Protein AF-A0A954HAM2-F1 (afdb_monomer_lite)

pLDDT: mean 75.79, std 11.68, range [45.81, 93.56]

Radius of gyration: 22.98 Å; chains: 1; bounding box: 65×42×63 Å

Foldseek 3Di:
DPDDDPVCLCPDPQNVVLVVVLCVQLVVLVVCVVVVVDDVVSVVSNVVSVVVSVVSSVVVVVVVVVVVVVVVVCVVCVVPDLPVVQVVLVVLLVVVLVVLLVVLVVQLVVLVVVDADPPGRSNVVSVVSVVVSVCLVVLNPPDDVDSSHPVVRDDDDPPPPPPPPDDD

Structure (mmCIF, N/CA/C/O backbone):
data_AF-A0A954HAM2-F1
#
_entry.id   AF-A0A954HAM2-F1
#
loop_
_atom_site.group_PDB
_atom_site.id
_atom_site.type_symbol
_atom_site.label_atom_id
_atom_site.label_alt_id
_atom_site.label_comp_id
_atom_site.label_asym_id
_atom_site.label_entity_id
_atom_site.label_seq_id
_atom_site.pdbx_PDB_ins_code
_atom_site.Cartn_x
_atom_site.Cartn_y
_atom_site.Cartn_z
_atom_site.occupancy
_atom_site.B_iso_or_equiv
_atom_site.auth_seq_id
_atom_site.auth_comp_id
_atom_site.auth_asym_id
_atom_site.auth_atom_id
_atom_site.pdbx_PDB_model_num
ATOM 1 N N . MET A 1 1 ? 10.643 18.259 -23.681 1.00 45.81 1 MET A N 1
ATOM 2 C CA . MET A 1 1 ? 10.471 18.124 -22.216 1.00 45.81 1 MET A CA 1
ATOM 3 C C . MET A 1 1 ? 8.979 18.141 -21.922 1.00 45.81 1 MET A C 1
ATOM 5 O O . MET A 1 1 ? 8.370 19.192 -22.063 1.00 45.81 1 MET A O 1
ATOM 9 N N . ASN A 1 2 ? 8.370 16.996 -21.598 1.00 51.75 2 ASN A N 1
ATOM 10 C CA . ASN A 1 2 ? 6.959 16.971 -21.200 1.00 51.75 2 ASN A CA 1
ATOM 11 C C . ASN A 1 2 ? 6.838 17.589 -19.806 1.00 51.75 2 ASN A C 1
ATOM 13 O O . ASN A 1 2 ? 7.357 17.040 -18.836 1.00 51.75 2 ASN A O 1
ATOM 17 N N . GLN A 1 3 ? 6.199 18.755 -19.716 1.00 61.62 3 GLN A N 1
ATOM 18 C CA . GLN A 1 3 ? 5.930 19.396 -18.437 1.00 61.62 3 GLN A CA 1
ATOM 19 C C . GLN A 1 3 ? 4.922 18.545 -17.661 1.00 61.62 3 GLN A C 1
ATOM 21 O O . GLN A 1 3 ? 3.789 18.332 -18.098 1.00 61.62 3 GLN A O 1
ATOM 26 N N . PHE A 1 4 ? 5.355 18.032 -16.511 1.00 69.50 4 PHE A N 1
ATOM 27 C CA . PHE A 1 4 ? 4.472 17.417 -15.531 1.00 69.50 4 PHE A CA 1
ATOM 28 C C . PHE A 1 4 ? 3.358 18.414 -15.174 1.00 69.50 4 PHE A C 1
ATOM 30 O O . PHE A 1 4 ? 3.639 19.506 -14.684 1.00 69.50 4 PHE A O 1
ATOM 37 N N . SER A 1 5 ? 2.101 18.044 -15.425 1.00 84.56 5 SER A N 1
ATOM 38 C CA . SER A 1 5 ? 0.946 18.873 -15.078 1.00 84.56 5 SER A CA 1
ATOM 39 C C . SER A 1 5 ? 0.306 18.328 -13.809 1.00 84.56 5 SER A C 1
ATOM 41 O O . SER A 1 5 ? -0.265 17.239 -13.812 1.00 84.56 5 SER A O 1
ATOM 43 N N . PHE A 1 6 ? 0.394 19.098 -12.726 1.00 83.31 6 PHE A N 1
ATOM 44 C CA . PHE A 1 6 ? -0.242 18.775 -11.448 1.00 83.31 6 PHE A CA 1
ATOM 45 C C . PHE A 1 6 ? -1.747 18.512 -11.601 1.00 83.31 6 PHE A C 1
ATOM 47 O O . PHE A 1 6 ? -2.270 17.566 -11.020 1.00 83.31 6 PHE A O 1
ATOM 54 N N . TRP A 1 7 ? -2.419 19.271 -12.469 1.00 85.56 7 TRP A N 1
ATOM 55 C CA . TRP A 1 7 ? -3.832 19.073 -12.788 1.00 85.56 7 TRP A CA 1
ATOM 56 C C . TRP A 1 7 ? -4.113 17.699 -13.402 1.00 85.56 7 TRP A C 1
ATOM 58 O O . TRP A 1 7 ? -5.077 17.049 -13.015 1.00 85.56 7 TRP A O 1
ATOM 68 N N . LYS A 1 8 ? -3.242 17.197 -14.289 1.00 84.38 8 LYS A N 1
ATOM 69 C CA . LYS A 1 8 ? -3.385 15.831 -14.826 1.00 84.38 8 LYS A CA 1
ATOM 70 C C . LYS A 1 8 ? -3.268 14.766 -13.736 1.00 84.38 8 LYS A C 1
ATOM 72 O O . LYS A 1 8 ? -3.970 13.766 -13.804 1.00 84.38 8 LYS A O 1
ATOM 77 N N . TYR A 1 9 ? -2.401 14.977 -12.745 1.00 86.19 9 TYR A N 1
ATOM 78 C CA . TYR A 1 9 ? -2.312 14.080 -11.593 1.00 86.19 9 TYR A CA 1
ATOM 79 C C . TYR A 1 9 ? -3.576 14.145 -10.730 1.00 86.19 9 TYR A C 1
ATOM 81 O O . TYR A 1 9 ? -4.089 13.097 -10.352 1.00 86.19 9 TYR A O 1
ATOM 89 N N . LEU A 1 10 ? -4.109 15.340 -10.460 1.00 88.31 10 LEU A N 1
ATOM 90 C CA . LEU A 1 10 ? -5.296 15.506 -9.615 1.00 88.31 10 LEU A CA 1
ATOM 91 C C . LEU A 1 10 ? -6.520 14.750 -10.161 1.00 88.31 10 LEU A C 1
ATOM 93 O O . LEU A 1 10 ? -7.303 14.202 -9.395 1.00 88.31 10 LEU A O 1
ATOM 97 N N . PHE A 1 11 ? -6.640 14.681 -11.489 1.00 88.25 11 PHE A N 1
ATOM 98 C CA . PHE A 1 11 ? -7.681 13.928 -12.196 1.00 88.25 11 PHE A CA 1
ATOM 99 C C . PHE A 1 11 ? -7.256 12.507 -12.598 1.00 88.25 11 PHE A C 1
ATOM 101 O O . PHE A 1 11 ? -7.952 11.845 -13.368 1.00 88.25 11 PHE A O 1
ATOM 108 N N . SER A 1 12 ? -6.115 12.018 -12.107 1.00 82.06 12 SER A N 1
ATOM 109 C CA . SER A 1 12 ? -5.713 10.629 -12.326 1.00 82.06 12 SER A CA 1
ATOM 110 C C . SER A 1 12 ? -6.624 9.671 -11.545 1.00 82.06 12 SER A C 1
ATOM 112 O O . SER A 1 12 ? -7.128 10.039 -10.480 1.00 82.06 12 SER A O 1
ATOM 114 N N . PRO A 1 13 ? -6.807 8.419 -12.007 1.00 81.00 13 PRO A N 1
ATOM 115 C CA . PRO A 1 13 ? -7.630 7.437 -11.300 1.00 81.00 13 PRO A CA 1
ATOM 116 C C . PRO A 1 13 ? -7.210 7.226 -9.837 1.00 81.00 13 PRO A C 1
ATOM 118 O O . PRO A 1 13 ? -8.060 7.084 -8.966 1.00 81.00 13 PRO A O 1
ATOM 121 N N . GLN A 1 14 ? -5.903 7.264 -9.557 1.00 77.69 14 GLN A N 1
ATOM 122 C CA . GLN A 1 14 ? -5.347 7.103 -8.210 1.00 77.69 14 GLN A CA 1
ATOM 123 C C . GLN A 1 14 ? -5.709 8.284 -7.300 1.00 77.69 14 GLN A C 1
ATOM 125 O O . GLN A 1 14 ? -6.199 8.081 -6.191 1.00 77.69 14 GLN A O 1
ATOM 130 N N . ALA A 1 15 ? -5.526 9.519 -7.781 1.00 79.31 15 ALA A N 1
ATOM 131 C CA . ALA A 1 15 ? -5.888 10.710 -7.020 1.00 79.31 15 ALA A CA 1
ATOM 132 C C . ALA A 1 15 ? -7.403 10.779 -6.778 1.00 79.31 15 ALA A C 1
ATOM 134 O O . ALA A 1 15 ? -7.820 11.052 -5.652 1.00 79.31 15 ALA A O 1
ATOM 135 N N . LEU A 1 16 ? -8.223 10.462 -7.787 1.00 84.25 16 LEU A N 1
ATOM 136 C CA . LEU A 1 16 ? -9.681 10.400 -7.651 1.00 84.25 16 LEU A CA 1
ATOM 137 C C . LEU A 1 16 ? -10.115 9.371 -6.603 1.00 84.25 16 LEU A C 1
ATOM 139 O O . LEU A 1 16 ? -10.984 9.671 -5.790 1.00 84.25 16 LEU A O 1
ATOM 143 N N . LEU A 1 17 ? -9.481 8.196 -6.560 1.00 78.12 17 LEU A N 1
ATOM 144 C CA . LEU A 1 17 ? -9.769 7.173 -5.553 1.00 78.12 17 LEU A CA 1
ATOM 145 C C . LEU A 1 17 ? -9.473 7.683 -4.135 1.00 78.12 17 LEU A C 1
ATOM 147 O O . LEU A 1 17 ? -10.299 7.509 -3.243 1.00 78.12 17 LEU A O 1
ATOM 151 N N . ILE A 1 18 ? -8.356 8.395 -3.941 1.00 79.62 18 ILE A N 1
ATOM 152 C CA . ILE A 1 18 ? -8.027 9.041 -2.658 1.00 79.62 18 ILE A CA 1
ATOM 153 C C . ILE A 1 18 ? -9.081 10.092 -2.284 1.00 79.62 18 ILE A C 1
ATOM 155 O O . ILE A 1 18 ? -9.498 10.149 -1.130 1.00 79.62 18 ILE A O 1
ATOM 159 N N . HIS A 1 19 ? -9.556 10.891 -3.246 1.00 83.19 19 HIS A N 1
ATOM 160 C CA . HIS A 1 19 ? -10.612 11.878 -2.994 1.00 83.19 19 HIS A CA 1
ATOM 161 C C . HIS A 1 19 ? -11.921 11.199 -2.583 1.00 83.19 19 HIS A C 1
ATOM 163 O O . HIS A 1 19 ? -12.515 11.587 -1.581 1.00 83.19 19 HIS A O 1
ATOM 169 N N . PHE A 1 20 ? -12.360 10.170 -3.313 1.00 84.19 20 PHE A N 1
ATOM 170 C CA . PHE A 1 20 ? -13.575 9.427 -2.979 1.00 84.19 20 PHE A CA 1
ATOM 171 C C . PHE A 1 20 ? -13.473 8.737 -1.622 1.00 84.19 20 PHE A C 1
ATOM 173 O O . PHE A 1 20 ? -14.438 8.765 -0.865 1.00 84.19 20 PHE A O 1
ATOM 180 N N . LEU A 1 21 ? -12.312 8.175 -1.284 1.00 79.69 21 LEU A N 1
ATOM 181 C CA . LEU A 1 21 ? -12.072 7.573 0.023 1.00 79.69 21 LEU A CA 1
ATOM 182 C C . LEU A 1 21 ? -12.189 8.615 1.143 1.00 79.69 21 LEU A C 1
ATOM 184 O O . LEU A 1 21 ? -12.927 8.399 2.101 1.00 79.69 21 LEU A O 1
ATOM 188 N N . CYS A 1 22 ? -11.520 9.765 1.006 1.00 80.19 22 CYS A N 1
ATOM 189 C CA . CYS A 1 22 ? -11.607 10.856 1.978 1.00 80.19 22 CYS A CA 1
ATOM 190 C C . CYS A 1 22 ? -13.034 11.403 2.113 1.00 80.19 22 CYS A C 1
ATOM 192 O O . CYS A 1 22 ? -13.487 11.642 3.231 1.00 80.19 22 CYS A O 1
ATOM 194 N N . LEU A 1 23 ? -13.761 11.559 1.002 1.00 85.62 23 LEU A N 1
ATOM 195 C CA . LEU A 1 23 ? -15.155 12.008 1.005 1.00 85.62 23 LEU A CA 1
ATOM 196 C C . LEU A 1 23 ? -16.094 10.980 1.642 1.00 85.62 23 LEU A C 1
ATOM 198 O O . LEU A 1 23 ? -16.978 11.368 2.398 1.00 85.62 23 LEU A O 1
ATOM 202 N N . ALA A 1 24 ? -15.903 9.688 1.373 1.00 80.69 24 ALA A N 1
ATOM 203 C CA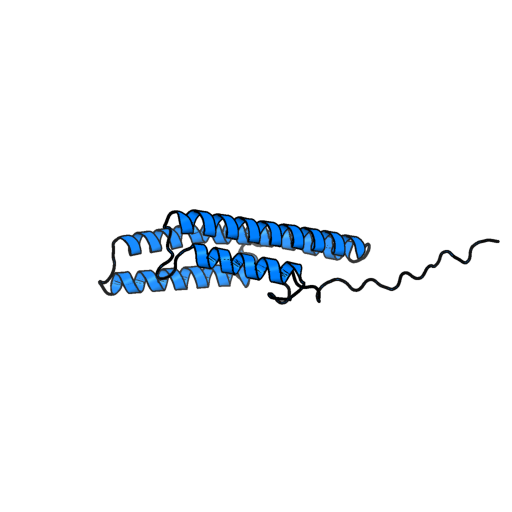 . ALA A 1 24 ? -16.713 8.626 1.959 1.00 80.69 24 ALA A CA 1
ATOM 204 C C . ALA A 1 24 ? -16.504 8.549 3.476 1.00 80.69 24 ALA A C 1
ATOM 206 O O . ALA A 1 24 ? -17.471 8.577 4.232 1.00 80.69 24 ALA A O 1
ATOM 207 N N . VAL A 1 25 ? -15.245 8.529 3.924 1.00 77.19 25 VAL A N 1
ATOM 208 C CA . VAL A 1 25 ? -14.895 8.506 5.351 1.00 77.19 25 VAL A CA 1
ATOM 209 C C . VAL A 1 25 ? -15.394 9.773 6.053 1.00 77.19 25 VAL A C 1
ATOM 211 O O . VAL A 1 25 ? -16.073 9.688 7.074 1.00 77.19 25 VAL A O 1
ATOM 214 N N . GLY A 1 26 ? -15.134 10.950 5.476 1.00 80.88 26 GLY A N 1
ATOM 215 C CA . GLY A 1 26 ? -15.627 12.226 5.998 1.00 80.88 26 GLY A CA 1
ATOM 216 C C . GLY A 1 26 ? -17.155 12.290 6.061 1.00 80.88 26 GLY A C 1
ATOM 217 O O . GLY A 1 26 ? -17.712 12.770 7.045 1.00 80.88 26 GLY A O 1
ATOM 218 N N . GLY A 1 27 ? -17.839 11.769 5.040 1.00 84.62 27 GLY A N 1
ATOM 219 C CA . GLY A 1 27 ? -19.296 11.686 4.967 1.00 84.62 27 GLY A CA 1
ATOM 220 C C . GLY A 1 27 ? -19.907 10.785 6.039 1.00 84.62 27 GLY A C 1
ATOM 221 O O . GLY A 1 27 ? -20.893 11.182 6.656 1.00 84.62 27 GLY A O 1
ATOM 222 N N . ILE A 1 28 ? -19.299 9.625 6.309 1.00 83.25 28 ILE A N 1
ATOM 223 C CA . ILE A 1 28 ? -19.723 8.714 7.385 1.00 83.25 28 ILE A CA 1
ATOM 224 C C . ILE A 1 28 ? -19.634 9.425 8.739 1.00 83.25 28 ILE A C 1
ATOM 226 O O . ILE A 1 28 ? -20.640 9.526 9.438 1.00 83.25 28 ILE A O 1
ATOM 230 N N . PHE A 1 29 ? -18.479 10.009 9.072 1.00 81.00 29 PHE A N 1
ATOM 231 C CA . PHE A 1 29 ? -18.312 10.687 10.361 1.00 81.00 29 PHE A CA 1
ATOM 232 C C . PHE A 1 29 ? -19.179 11.947 10.493 1.00 81.00 29 PHE A C 1
ATOM 234 O O . PHE A 1 29 ? -19.708 12.230 11.566 1.00 81.00 29 PHE A O 1
ATOM 241 N N . THR A 1 30 ? -19.387 12.687 9.399 1.00 84.81 30 THR A N 1
ATOM 242 C CA . THR A 1 30 ? -20.299 13.844 9.381 1.00 84.81 30 THR A CA 1
ATOM 243 C C . THR A 1 30 ? -21.739 13.404 9.630 1.00 84.81 30 THR A C 1
ATOM 245 O O . THR A 1 30 ? -22.456 14.043 10.396 1.00 84.81 30 THR A O 1
ATOM 248 N N . TYR A 1 31 ? -22.173 12.302 9.014 1.00 86.19 31 TYR A N 1
ATOM 249 C CA . TYR A 1 31 ? -23.507 11.751 9.229 1.00 86.19 31 TYR A CA 1
ATOM 250 C C . TYR A 1 31 ? -23.709 11.288 10.678 1.00 86.19 31 TYR A C 1
ATOM 252 O O . TYR A 1 31 ? -24.742 11.595 11.274 1.00 86.19 31 TYR A O 1
ATOM 260 N N . GLU A 1 32 ? -22.728 10.603 11.269 1.00 79.44 32 GLU A N 1
ATOM 261 C CA . GLU A 1 32 ? -22.780 10.183 12.676 1.00 79.44 32 GLU A CA 1
ATOM 262 C C . GLU A 1 32 ? -22.842 11.374 13.634 1.00 79.44 32 GLU A C 1
ATOM 264 O O . GLU A 1 32 ? -23.664 11.382 14.557 1.00 79.44 32 GLU A O 1
ATOM 269 N N . PHE A 1 33 ? -22.044 12.411 13.365 1.00 82.44 33 PHE A N 1
ATOM 270 C CA . PHE A 1 33 ? -22.062 13.657 14.124 1.00 82.44 33 PHE A CA 1
ATOM 271 C C . PHE A 1 33 ? -23.436 14.340 14.057 1.00 82.44 33 PHE A C 1
ATOM 273 O O . PHE A 1 33 ? -24.025 14.663 15.089 1.00 82.44 33 PHE A O 1
ATOM 280 N N . LEU A 1 34 ? -23.993 14.499 12.850 1.00 86.56 34 LEU A N 1
ATOM 281 C CA . LEU A 1 34 ? -25.301 15.131 12.636 1.00 86.56 34 LEU A CA 1
ATOM 282 C C . LEU A 1 34 ? -26.471 14.308 13.185 1.00 86.56 34 LEU A C 1
ATOM 284 O O . LEU A 1 34 ? -27.497 14.873 13.554 1.00 86.56 34 LEU A O 1
ATOM 288 N N . SER A 1 35 ? -26.322 12.987 13.280 1.00 88.06 35 SER A N 1
ATOM 289 C CA . SER A 1 35 ? -27.347 12.092 13.827 1.00 88.06 35 SER A CA 1
ATOM 290 C C . SER A 1 35 ? -27.474 12.171 15.356 1.00 88.06 35 SER A C 1
ATOM 292 O O . SER A 1 35 ? -28.220 11.390 15.945 1.00 88.06 35 SER A O 1
ATOM 294 N N . GLY A 1 36 ? -26.735 13.072 16.018 1.00 74.12 36 GLY A N 1
ATOM 295 C CA . GLY A 1 36 ? -26.768 13.248 17.473 1.00 74.12 36 GLY A CA 1
ATOM 296 C C . GLY A 1 36 ? -26.124 12.099 18.253 1.00 74.12 36 GLY A C 1
ATOM 297 O O . GLY A 1 36 ? -26.224 12.057 19.474 1.00 74.12 36 GLY A O 1
ATOM 298 N N . LYS A 1 37 ? -25.453 11.176 17.551 1.00 69.75 37 LYS A N 1
ATOM 299 C CA . LYS A 1 37 ? -24.627 10.098 18.119 1.00 69.75 37 LYS A CA 1
ATOM 300 C C . LYS A 1 37 ? -23.150 10.496 18.217 1.00 69.75 37 LYS A C 1
ATOM 302 O O . LYS A 1 37 ? -22.318 9.661 18.546 1.00 69.75 37 LYS A O 1
ATOM 307 N N . GLY A 1 38 ? -22.834 11.747 17.876 1.00 60.09 38 GLY A N 1
ATOM 308 C CA . GLY A 1 38 ? -21.477 12.256 17.761 1.00 60.09 38 GLY A CA 1
ATOM 309 C C . GLY A 1 38 ? -20.790 12.372 19.112 1.00 60.09 38 GLY A C 1
ATOM 310 O O . GLY A 1 38 ? -20.897 13.399 19.778 1.00 60.09 38 GLY A O 1
ATOM 311 N N . ASP A 1 39 ? -20.056 11.328 19.475 1.00 71.94 39 ASP A N 1
ATOM 312 C CA . ASP A 1 39 ? -18.984 11.407 20.459 1.00 71.94 39 ASP A CA 1
ATOM 313 C C . ASP A 1 39 ? -17.982 12.497 20.005 1.00 71.94 39 ASP A C 1
ATOM 315 O O . ASP A 1 39 ? -17.740 12.622 18.796 1.00 71.94 39 ASP A O 1
ATOM 319 N N . PRO A 1 40 ? -17.390 13.321 20.891 1.00 77.56 40 PRO A N 1
ATOM 320 C CA . PRO A 1 40 ? -16.260 14.199 20.558 1.00 77.56 40 PRO A CA 1
ATOM 321 C C . PRO A 1 40 ? -15.159 13.541 19.702 1.00 77.56 40 PRO A C 1
ATOM 323 O O . PRO A 1 40 ? -14.479 14.232 18.938 1.00 77.56 40 PRO A O 1
ATOM 326 N N . GLU A 1 41 ? -15.019 12.216 19.752 1.00 75.94 41 GLU A N 1
ATOM 327 C CA . GLU A 1 41 ? -14.134 11.446 18.873 1.00 75.94 41 GLU A CA 1
ATOM 328 C C . GLU A 1 41 ? -14.473 11.567 17.372 1.00 75.94 41 GLU A C 1
ATOM 330 O O . GLU A 1 41 ? -13.564 11.588 16.540 1.00 75.94 41 GLU A O 1
ATOM 335 N N . ALA A 1 42 ? -15.745 11.751 16.998 1.00 74.50 42 ALA A N 1
ATOM 336 C CA . ALA A 1 42 ? -16.162 11.924 15.602 1.00 74.50 42 ALA A CA 1
ATOM 337 C C . ALA A 1 42 ? -15.618 13.228 14.992 1.00 74.50 42 ALA A C 1
ATOM 339 O O . ALA A 1 42 ? -15.209 13.259 13.831 1.00 74.50 42 ALA A O 1
ATOM 340 N N . VAL A 1 43 ? -15.539 14.304 15.784 1.00 78.56 43 VAL A N 1
ATOM 341 C CA . VAL A 1 43 ? -14.937 15.575 15.345 1.00 78.56 43 VAL A CA 1
ATOM 342 C C . VAL A 1 43 ? -13.439 15.392 15.099 1.00 78.56 43 VAL A C 1
ATOM 344 O O . VAL A 1 43 ? -12.910 15.866 14.092 1.00 78.56 43 VAL A O 1
ATOM 347 N N . MET A 1 44 ? -12.760 14.649 15.976 1.00 78.94 44 MET A N 1
ATOM 348 C CA . MET A 1 44 ? -11.343 14.320 15.813 1.00 78.94 44 MET A CA 1
ATOM 349 C C . MET A 1 44 ? -11.098 13.445 14.579 1.00 78.94 44 MET A C 1
ATOM 351 O O . MET A 1 44 ? -10.132 13.679 13.854 1.00 78.94 44 MET A O 1
ATOM 355 N N . ALA A 1 45 ? -11.991 12.498 14.286 1.00 75.06 45 ALA A N 1
ATOM 356 C CA . ALA A 1 45 ? -11.925 11.668 13.087 1.00 75.06 45 ALA A CA 1
ATOM 357 C C . ALA A 1 45 ? -12.110 12.484 11.794 1.00 75.06 45 ALA A C 1
ATOM 359 O O . ALA A 1 45 ? -11.374 12.277 10.827 1.00 75.06 45 ALA A O 1
ATOM 360 N N . ILE A 1 46 ? -13.024 13.463 11.781 1.00 78.88 46 ILE A N 1
ATOM 361 C CA . ILE A 1 46 ? -13.201 14.390 10.649 1.00 78.88 46 ILE A CA 1
ATOM 362 C C . ILE A 1 46 ? -11.937 15.232 10.444 1.00 78.88 46 ILE A C 1
ATOM 364 O O . ILE A 1 46 ? -11.431 15.324 9.325 1.00 78.88 46 ILE A O 1
ATOM 368 N N . LEU A 1 47 ? -11.388 15.814 11.515 1.00 80.56 47 LEU A N 1
ATOM 369 C CA . LEU A 1 47 ? -10.151 16.600 11.448 1.00 80.56 47 LEU A CA 1
ATOM 370 C C . LEU A 1 47 ? -8.966 15.754 10.969 1.00 80.56 47 LEU A C 1
ATOM 372 O O . LEU A 1 47 ? -8.177 16.212 10.140 1.00 80.56 47 LEU A O 1
ATOM 376 N N . PHE A 1 48 ? -8.871 14.506 11.432 1.00 81.25 48 PHE A N 1
ATOM 377 C CA . PHE A 1 48 ? -7.877 13.553 10.957 1.00 81.25 48 PHE A CA 1
ATOM 378 C C . PHE A 1 48 ? -8.050 13.256 9.465 1.00 81.25 48 PHE A C 1
ATOM 380 O O . PHE A 1 48 ? -7.071 13.317 8.729 1.00 81.25 48 PHE A O 1
ATOM 387 N N . ALA A 1 49 ? -9.271 12.998 8.987 1.00 76.56 49 ALA A N 1
ATOM 388 C CA . ALA A 1 49 ? -9.536 12.736 7.572 1.00 76.56 49 ALA A CA 1
ATOM 389 C C . ALA A 1 49 ? -9.157 13.934 6.682 1.00 76.56 49 ALA A C 1
ATOM 391 O O . ALA A 1 49 ? -8.527 13.752 5.638 1.00 76.56 49 ALA A O 1
ATOM 392 N N . VAL A 1 50 ? -9.469 15.159 7.120 1.00 83.31 50 VAL A N 1
ATOM 393 C CA . VAL A 1 50 ? -9.087 16.401 6.428 1.00 83.31 50 VAL A CA 1
ATOM 394 C C . VAL A 1 50 ? -7.567 16.585 6.411 1.00 83.31 50 VAL A C 1
ATOM 396 O O . VAL A 1 50 ? -7.012 16.947 5.376 1.00 83.31 50 VAL A O 1
ATOM 399 N N . GLY A 1 51 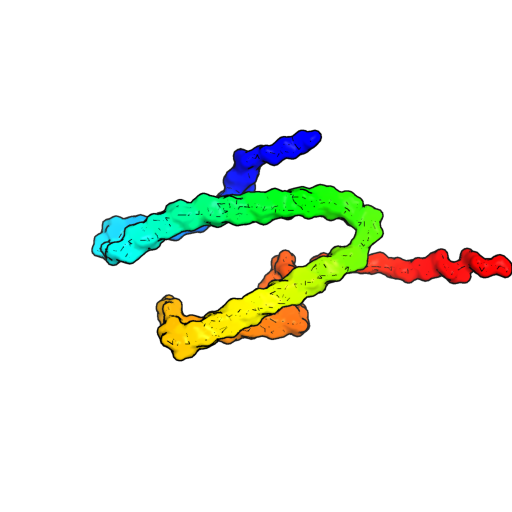? -6.879 16.304 7.522 1.00 83.12 51 GLY A N 1
ATOM 400 C CA . GLY A 1 51 ? -5.419 16.407 7.620 1.00 83.12 51 GLY A CA 1
ATOM 401 C C . GLY A 1 51 ? -4.665 15.309 6.860 1.00 83.12 51 GLY A C 1
ATOM 402 O O . GLY A 1 51 ? -3.635 15.573 6.240 1.00 83.12 51 GLY A O 1
ATOM 403 N N . ALA A 1 52 ? -5.190 14.084 6.853 1.00 82.56 52 ALA A N 1
ATOM 404 C CA . ALA A 1 52 ? -4.613 12.942 6.149 1.00 82.56 52 ALA A CA 1
ATOM 405 C C . ALA A 1 52 ? -4.744 13.074 4.624 1.00 82.56 52 ALA A C 1
ATOM 407 O O . ALA A 1 52 ? -3.888 12.582 3.889 1.00 82.56 52 ALA A O 1
ATOM 408 N N . TRP A 1 53 ? -5.774 13.768 4.135 1.00 86.94 53 TRP A N 1
ATOM 409 C CA . TRP A 1 53 ? -6.039 13.941 2.706 1.00 86.94 53 TRP A CA 1
ATOM 410 C C . TRP A 1 53 ? -4.857 14.542 1.912 1.00 86.94 53 TRP A C 1
ATOM 412 O O . TRP A 1 53 ? -4.383 13.881 0.980 1.00 86.94 53 TRP A O 1
ATOM 422 N N . PRO A 1 54 ? -4.304 15.728 2.247 1.00 87.44 54 PRO A N 1
ATOM 423 C CA . PRO A 1 54 ? -3.163 16.283 1.518 1.00 87.44 54 PRO A CA 1
ATOM 424 C C . PRO A 1 54 ? -1.902 15.418 1.643 1.00 87.44 54 PRO A C 1
ATOM 426 O O . PRO A 1 54 ? -1.109 15.367 0.704 1.00 87.44 54 PRO A O 1
ATOM 429 N N . ILE A 1 55 ? -1.729 14.699 2.758 1.00 82.81 55 ILE A N 1
ATOM 430 C CA . ILE A 1 55 ? -0.593 13.790 2.967 1.00 82.81 55 ILE A CA 1
ATOM 431 C C . ILE A 1 55 ? -0.695 12.595 2.017 1.00 82.81 55 ILE A C 1
ATOM 433 O O . ILE A 1 55 ? 0.260 12.301 1.298 1.00 82.81 55 ILE A O 1
ATOM 437 N N . MET A 1 56 ? -1.859 11.943 1.950 1.00 78.38 56 MET A N 1
ATOM 438 C CA . MET A 1 56 ? -2.096 10.830 1.027 1.00 78.38 56 MET A CA 1
ATOM 439 C C . MET A 1 56 ? -1.943 11.263 -0.432 1.00 78.38 56 MET A C 1
ATOM 441 O O . MET A 1 56 ? -1.317 10.553 -1.219 1.00 78.38 56 MET A O 1
ATOM 445 N N . LEU A 1 57 ? -2.431 12.455 -0.791 1.00 82.62 57 LEU A N 1
ATOM 446 C CA . LEU A 1 57 ? -2.210 13.011 -2.126 1.00 82.62 57 LEU A CA 1
ATOM 447 C C . LEU A 1 57 ? -0.742 13.334 -2.396 1.00 82.62 57 LEU A C 1
ATOM 449 O O . LEU A 1 57 ? -0.290 13.140 -3.521 1.00 82.62 57 LEU A O 1
ATOM 453 N N . GLY A 1 58 ? 0.012 13.806 -1.406 1.00 79.25 58 GLY A N 1
ATOM 454 C CA . GLY A 1 58 ? 1.446 14.051 -1.536 1.00 79.25 58 GLY A CA 1
ATOM 455 C C . GLY A 1 58 ? 2.236 12.760 -1.757 1.00 79.25 58 GLY A C 1
ATOM 456 O O . GLY A 1 58 ? 3.067 12.693 -2.663 1.00 79.25 58 GLY A O 1
ATOM 457 N N . LEU A 1 59 ? 1.934 11.718 -0.980 1.00 77.31 59 LEU A N 1
ATOM 458 C CA . LEU A 1 59 ? 2.560 10.399 -1.104 1.00 77.31 59 LEU A CA 1
ATOM 459 C C . LEU A 1 59 ? 2.217 9.733 -2.439 1.00 77.31 59 LEU A C 1
ATOM 461 O O . LEU A 1 59 ? 3.112 9.249 -3.131 1.00 77.31 59 LEU A O 1
ATOM 465 N N . SER A 1 60 ? 0.949 9.773 -2.850 1.00 81.69 60 SER A N 1
ATOM 466 C CA . SER A 1 60 ? 0.528 9.250 -4.153 1.00 81.69 60 SER A CA 1
ATOM 467 C C . SER A 1 60 ? 1.144 10.038 -5.308 1.00 81.69 60 SER A C 1
ATOM 469 O O . SER A 1 60 ? 1.584 9.435 -6.282 1.00 81.69 60 SER A O 1
ATOM 471 N N . LEU A 1 61 ? 1.287 11.360 -5.183 1.00 83.88 61 LEU A N 1
ATOM 472 C CA . LEU A 1 61 ? 1.965 12.183 -6.181 1.00 83.88 61 LEU A CA 1
ATOM 473 C C . LEU A 1 61 ? 3.444 11.813 -6.296 1.00 83.88 61 LEU A C 1
ATOM 475 O O . LEU A 1 61 ? 4.002 11.793 -7.396 1.00 83.88 61 LEU A O 1
ATOM 479 N N . TRP A 1 62 ? 4.095 11.562 -5.162 1.00 78.12 62 TRP A N 1
ATOM 480 C CA . TRP A 1 62 ? 5.487 11.145 -5.136 1.00 78.12 62 TRP A CA 1
ATOM 481 C C . TRP A 1 62 ? 5.669 9.776 -5.797 1.00 78.12 62 TRP A C 1
ATOM 483 O O . TRP A 1 62 ? 6.528 9.662 -6.673 1.00 78.12 62 TRP A O 1
ATOM 493 N N . SER A 1 63 ? 4.804 8.804 -5.482 1.00 76.06 63 SER A N 1
ATOM 494 C CA . SER A 1 63 ? 4.755 7.500 -6.161 1.00 76.06 63 SER A CA 1
ATOM 495 C C . SER A 1 63 ? 4.525 7.671 -7.658 1.00 76.06 63 SER A C 1
ATOM 497 O O . SER A 1 63 ? 5.332 7.220 -8.455 1.00 76.06 63 SER A O 1
ATOM 499 N N . PHE A 1 64 ? 3.514 8.441 -8.061 1.00 73.31 64 PHE A N 1
ATOM 500 C CA . PHE A 1 64 ? 3.184 8.670 -9.466 1.00 73.31 64 PHE A CA 1
ATOM 501 C C . PHE A 1 64 ? 4.347 9.295 -10.250 1.00 73.31 64 PHE A C 1
ATOM 503 O O . PHE A 1 64 ? 4.624 8.925 -11.391 1.00 73.31 64 PHE A O 1
ATOM 510 N N . LYS A 1 65 ? 5.074 10.245 -9.645 1.00 74.94 65 LYS A N 1
ATOM 511 C CA . LYS A 1 65 ? 6.289 10.821 -10.244 1.00 74.94 65 LYS A CA 1
ATOM 512 C C . LYS A 1 65 ? 7.415 9.798 -10.354 1.00 74.94 65 LYS A C 1
ATOM 514 O O . LYS A 1 65 ? 8.173 9.855 -11.324 1.00 74.94 65 LYS A O 1
ATOM 519 N N . HIS A 1 66 ? 7.554 8.924 -9.364 1.00 73.69 66 HIS A N 1
ATOM 520 C CA . HIS A 1 66 ? 8.527 7.844 -9.385 1.00 73.69 66 HIS A CA 1
ATOM 521 C C . HIS A 1 66 ? 8.189 6.846 -10.499 1.00 73.69 66 HIS A C 1
ATOM 523 O O . HIS A 1 66 ? 9.024 6.600 -11.362 1.00 73.69 66 HIS A O 1
ATOM 529 N N . ASP A 1 67 ? 6.936 6.408 -10.578 1.00 67.44 67 ASP A N 1
ATOM 530 C CA . ASP A 1 67 ? 6.435 5.460 -11.573 1.00 67.44 67 ASP A CA 1
ATOM 531 C C . ASP A 1 67 ? 6.535 6.020 -12.992 1.00 67.44 67 ASP A C 1
ATOM 533 O O . ASP A 1 67 ? 6.933 5.314 -13.909 1.00 67.44 67 ASP A O 1
ATOM 537 N N . HIS A 1 68 ? 6.263 7.313 -13.198 1.00 64.69 68 HIS A N 1
ATOM 538 C CA . HIS A 1 68 ? 6.400 7.923 -14.521 1.00 64.69 68 HIS A CA 1
ATOM 539 C C . HIS A 1 68 ? 7.864 8.039 -14.968 1.00 64.69 68 HIS A C 1
ATOM 541 O O . HIS A 1 68 ? 8.172 7.851 -16.146 1.00 64.69 68 HIS A O 1
ATOM 547 N N . LYS A 1 69 ? 8.786 8.324 -14.036 1.00 63.81 69 LYS A N 1
ATOM 548 C CA . LYS A 1 69 ? 10.226 8.270 -14.324 1.00 63.81 69 LYS A CA 1
ATOM 549 C C . LYS A 1 69 ? 10.655 6.840 -14.632 1.00 63.81 69 LYS A C 1
ATOM 551 O O . LYS A 1 69 ? 11.354 6.640 -15.622 1.00 63.81 69 LYS A O 1
ATOM 556 N N . MET A 1 70 ? 10.205 5.866 -13.846 1.00 59.34 70 MET A N 1
ATOM 557 C CA . MET A 1 70 ? 10.502 4.453 -14.070 1.00 59.34 70 MET A CA 1
ATOM 558 C C . MET A 1 70 ? 9.935 3.979 -15.408 1.00 59.34 70 MET A C 1
ATOM 560 O O . MET A 1 70 ? 10.704 3.457 -16.189 1.00 59.34 70 MET A O 1
ATOM 564 N N . ALA A 1 71 ? 8.695 4.301 -15.778 1.00 60.09 71 ALA A N 1
ATOM 565 C CA . ALA A 1 71 ? 8.084 3.909 -17.053 1.00 60.09 71 ALA A CA 1
ATOM 566 C C . ALA A 1 71 ? 8.811 4.476 -18.290 1.00 60.09 71 ALA A C 1
ATOM 568 O O . ALA A 1 71 ? 8.962 3.795 -19.304 1.00 60.09 71 ALA A O 1
ATOM 569 N N . VAL A 1 72 ? 9.302 5.721 -18.226 1.00 60.81 72 VAL A N 1
ATOM 570 C CA . VAL A 1 72 ? 10.108 6.318 -19.312 1.00 60.81 72 VAL A CA 1
ATOM 571 C C . VAL A 1 72 ? 11.499 5.678 -19.388 1.00 60.81 72 VAL A C 1
ATOM 573 O O . VAL A 1 72 ? 12.069 5.553 -20.474 1.00 60.81 72 VAL A O 1
ATOM 576 N N . THR A 1 73 ? 12.038 5.246 -18.248 1.00 57.75 73 THR A N 1
ATOM 577 C CA . THR A 1 73 ? 13.338 4.566 -18.161 1.00 57.75 73 THR A CA 1
ATOM 578 C C . THR A 1 73 ? 13.217 3.093 -18.582 1.00 57.75 73 THR A C 1
ATOM 580 O O . THR A 1 73 ? 14.037 2.620 -19.364 1.00 57.75 73 THR A O 1
ATOM 583 N N . GLU A 1 74 ? 12.125 2.420 -18.213 1.00 55.00 74 GLU A N 1
ATOM 584 C CA . GLU A 1 74 ? 11.700 1.080 -18.629 1.00 55.00 74 GLU A CA 1
ATOM 585 C C . GLU A 1 74 ? 11.419 1.015 -20.129 1.00 55.00 74 GLU A C 1
ATOM 587 O O . GLU A 1 74 ? 11.850 0.070 -20.778 1.00 55.00 74 GLU A O 1
ATOM 592 N N . ALA A 1 75 ? 10.769 2.018 -20.731 1.00 57.25 75 ALA A N 1
ATOM 593 C CA . ALA A 1 75 ? 10.604 2.080 -22.188 1.00 57.25 75 ALA A CA 1
ATOM 594 C C . ALA A 1 75 ? 11.960 2.134 -22.919 1.00 57.25 75 ALA A C 1
ATOM 596 O O . ALA A 1 75 ? 12.092 1.642 -24.038 1.00 57.25 75 ALA A O 1
ATOM 597 N N . LYS A 1 76 ? 12.985 2.693 -22.263 1.00 54.00 76 LYS A N 1
ATOM 598 C CA . LYS A 1 76 ? 14.367 2.742 -22.754 1.00 54.00 76 LYS A CA 1
ATOM 599 C C . LYS A 1 76 ? 15.147 1.450 -22.463 1.00 54.00 76 LYS A C 1
ATOM 601 O O . LYS A 1 76 ? 16.025 1.093 -23.242 1.00 54.00 76 LYS A O 1
ATOM 606 N N . GLN A 1 77 ? 14.829 0.751 -21.371 1.00 50.09 77 GLN A N 1
ATOM 607 C CA . GLN A 1 77 ? 15.491 -0.483 -20.921 1.00 50.09 77 GLN A CA 1
ATOM 608 C C . GLN A 1 77 ? 14.861 -1.779 -21.452 1.00 50.09 77 GLN A C 1
ATOM 610 O O . GLN A 1 77 ? 15.574 -2.773 -21.563 1.00 50.09 77 GLN A O 1
ATOM 615 N N . ARG A 1 78 ? 13.584 -1.782 -21.865 1.00 53.56 78 ARG A N 1
ATOM 616 C CA . ARG A 1 78 ? 12.922 -2.914 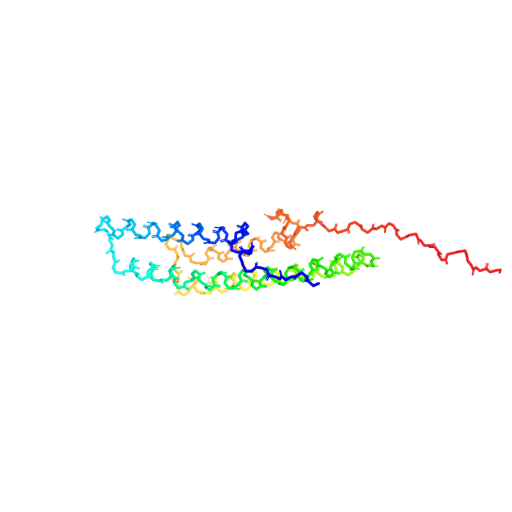-22.550 1.00 53.56 78 ARG A CA 1
ATOM 617 C C . ARG A 1 78 ? 13.605 -3.313 -23.861 1.00 53.56 78 ARG A C 1
ATOM 619 O O . ARG A 1 78 ? 13.359 -4.403 -24.355 1.00 53.56 78 ARG A O 1
ATOM 626 N N . MET A 1 79 ? 14.478 -2.463 -24.402 1.00 54.38 79 MET A N 1
ATOM 627 C CA . MET A 1 79 ? 15.336 -2.814 -25.533 1.00 54.38 79 MET A CA 1
ATOM 628 C C . MET A 1 79 ? 16.644 -3.524 -25.142 1.00 54.38 79 MET A C 1
ATOM 630 O O . MET A 1 79 ? 17.396 -3.867 -26.049 1.00 54.38 79 MET A O 1
ATOM 634 N N . ARG A 1 80 ? 16.975 -3.714 -23.850 1.00 53.06 80 ARG A N 1
ATOM 635 C CA . ARG A 1 80 ? 18.284 -4.279 -23.475 1.00 53.06 80 ARG A CA 1
ATOM 636 C C . ARG A 1 80 ? 18.337 -5.503 -22.561 1.00 53.06 80 ARG A C 1
ATOM 638 O O . ARG A 1 80 ? 19.156 -6.346 -22.885 1.00 53.06 80 ARG A O 1
ATOM 645 N N . GLU A 1 81 ? 17.586 -5.680 -21.470 1.00 64.19 81 GLU A N 1
ATOM 646 C CA . GLU A 1 81 ? 17.941 -6.784 -20.535 1.00 64.19 81 GLU A CA 1
ATOM 647 C C . GLU A 1 81 ? 16.751 -7.365 -19.732 1.00 64.19 81 GLU A C 1
ATOM 649 O O . GLU A 1 81 ? 16.412 -6.830 -18.672 1.00 64.19 81 GLU A O 1
ATOM 654 N N . PRO A 1 82 ? 16.127 -8.480 -20.168 1.00 61.03 82 PRO A N 1
ATOM 655 C CA . PRO A 1 82 ? 15.056 -9.151 -19.417 1.00 61.03 82 PRO A CA 1
ATOM 656 C C . PRO A 1 82 ? 15.520 -9.732 -18.065 1.00 61.03 82 PRO A C 1
ATOM 658 O O . PRO A 1 82 ? 14.729 -9.824 -17.128 1.00 61.03 82 PRO A O 1
ATOM 661 N N . GLU A 1 83 ? 16.812 -10.035 -17.907 1.00 65.19 83 GLU A N 1
ATOM 662 C CA . GLU A 1 83 ? 17.382 -10.531 -16.645 1.00 65.19 83 GLU A CA 1
ATOM 663 C C . GLU A 1 83 ? 17.358 -9.499 -15.506 1.00 65.19 83 GLU A C 1
ATOM 665 O O . GLU A 1 83 ? 17.191 -9.860 -14.338 1.00 65.19 83 GLU A O 1
ATOM 670 N N . LYS A 1 84 ? 17.492 -8.201 -15.814 1.00 68.88 84 LYS A N 1
ATOM 671 C CA . LYS A 1 84 ? 17.430 -7.145 -14.789 1.00 68.88 84 LYS A CA 1
ATOM 672 C C . LYS A 1 84 ? 16.024 -7.002 -14.208 1.00 68.88 84 LYS A C 1
ATOM 674 O O . LYS A 1 84 ? 15.889 -6.841 -12.998 1.00 68.88 84 LYS A O 1
ATOM 679 N N . LEU A 1 85 ? 14.994 -7.144 -15.044 1.00 67.25 85 LEU A N 1
ATOM 680 C CA . LEU A 1 85 ? 13.593 -7.080 -14.616 1.00 67.25 85 LEU A CA 1
ATOM 681 C C . LEU A 1 85 ? 13.231 -8.232 -13.668 1.00 67.25 85 LEU A C 1
ATOM 683 O O . LEU A 1 85 ? 12.510 -8.018 -12.694 1.00 67.25 85 LEU A O 1
ATOM 687 N N . LEU A 1 86 ? 13.774 -9.432 -13.902 1.00 70.75 86 LEU A N 1
ATOM 688 C CA . LEU A 1 86 ? 13.595 -10.569 -12.993 1.00 70.75 86 LEU A CA 1
ATOM 689 C C . LEU A 1 86 ? 14.215 -10.299 -11.617 1.00 70.75 86 LEU A C 1
ATOM 691 O O . LEU A 1 86 ? 13.562 -10.513 -10.597 1.00 70.75 86 LEU A O 1
ATOM 695 N N . ARG A 1 87 ? 15.441 -9.759 -11.572 1.00 75.25 87 ARG A N 1
ATOM 696 C CA . ARG A 1 87 ? 16.115 -9.433 -10.302 1.00 75.25 87 ARG A CA 1
ATOM 697 C C . ARG A 1 87 ? 15.391 -8.346 -9.511 1.00 75.25 87 ARG A C 1
ATOM 699 O O . ARG A 1 87 ? 15.283 -8.450 -8.290 1.00 75.25 87 ARG A O 1
ATOM 706 N N . GLU A 1 88 ? 14.894 -7.310 -10.183 1.00 76.94 88 GLU A N 1
ATOM 707 C CA . GLU A 1 88 ? 14.143 -6.235 -9.525 1.00 76.94 88 GLU A CA 1
ATOM 708 C C . GLU A 1 88 ? 12.831 -6.746 -8.925 1.00 76.94 88 GLU A C 1
ATOM 710 O O . GLU A 1 88 ? 12.502 -6.404 -7.788 1.00 76.94 88 GLU A O 1
ATOM 715 N N . ARG A 1 89 ? 12.119 -7.625 -9.635 1.00 74.44 89 ARG A N 1
ATOM 716 C CA . ARG A 1 89 ? 10.896 -8.249 -9.118 1.00 74.44 89 ARG A CA 1
ATOM 717 C C . ARG A 1 89 ? 11.156 -9.213 -7.977 1.00 74.44 89 ARG A C 1
ATOM 719 O O . ARG A 1 89 ? 10.415 -9.208 -6.998 1.00 74.44 89 ARG A O 1
ATOM 726 N N . GLU A 1 90 ? 12.233 -9.989 -8.047 1.00 77.38 90 GLU A N 1
ATOM 727 C CA . GLU A 1 90 ? 12.647 -10.855 -6.943 1.00 77.38 90 GLU A CA 1
ATOM 728 C C . GLU A 1 90 ? 12.971 -10.031 -5.685 1.00 77.38 90 GLU A C 1
ATOM 730 O O . GLU A 1 90 ? 12.573 -10.390 -4.572 1.00 77.38 90 GLU A O 1
ATOM 735 N N . LEU A 1 91 ? 13.641 -8.885 -5.852 1.00 80.38 91 LEU A N 1
ATOM 736 C CA . LEU A 1 91 ? 13.925 -7.959 -4.759 1.00 80.38 91 LEU A CA 1
ATOM 737 C C . LEU A 1 91 ? 12.638 -7.355 -4.185 1.00 80.38 91 LEU A C 1
ATOM 739 O O . LEU A 1 91 ? 12.454 -7.361 -2.967 1.00 80.38 91 LEU A O 1
ATOM 743 N N . GLN A 1 92 ? 11.733 -6.870 -5.039 1.00 79.56 92 GLN A N 1
ATOM 744 C CA . GLN A 1 92 ? 10.435 -6.343 -4.611 1.00 79.56 92 GLN A CA 1
ATOM 745 C C . GLN A 1 92 ? 9.641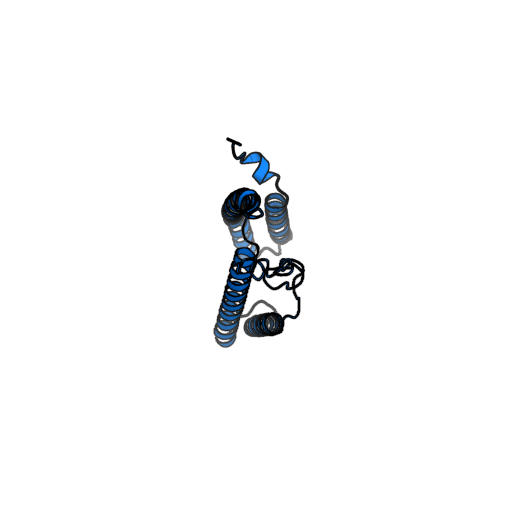 -7.392 -3.835 1.00 79.56 92 GLN A C 1
ATOM 747 O O . GLN A 1 92 ? 9.115 -7.088 -2.767 1.00 79.56 92 GLN A O 1
ATOM 752 N N . ARG A 1 93 ? 9.639 -8.645 -4.301 1.00 79.00 93 ARG A N 1
ATOM 753 C CA . ARG A 1 93 ? 8.986 -9.760 -3.617 1.00 79.00 93 ARG A CA 1
ATOM 754 C C . ARG A 1 93 ? 9.550 -9.975 -2.215 1.00 79.00 93 ARG A C 1
ATOM 756 O O . ARG A 1 93 ? 8.789 -10.049 -1.250 1.00 79.00 93 ARG A O 1
ATOM 763 N N . LYS A 1 94 ? 10.881 -10.007 -2.080 1.00 81.19 94 LYS A N 1
ATOM 764 C CA . LYS A 1 94 ? 11.567 -10.130 -0.781 1.00 81.19 94 LYS A CA 1
ATOM 765 C C . LYS A 1 94 ? 11.217 -8.972 0.154 1.00 81.19 94 LYS A C 1
ATOM 767 O O . LYS A 1 94 ? 10.914 -9.210 1.321 1.00 81.19 94 LYS A O 1
ATOM 772 N N . ILE A 1 95 ? 11.207 -7.740 -0.356 1.00 83.25 95 ILE A N 1
ATOM 773 C CA . ILE A 1 95 ? 10.864 -6.541 0.422 1.00 83.25 95 ILE A CA 1
ATOM 774 C C . ILE A 1 95 ? 9.405 -6.590 0.884 1.00 83.25 95 ILE A C 1
ATOM 776 O O . ILE A 1 95 ? 9.136 -6.369 2.063 1.00 83.25 95 ILE A O 1
ATOM 780 N N . SER A 1 96 ? 8.464 -6.916 -0.006 1.00 81.62 96 SER A N 1
ATOM 781 C CA . SER A 1 96 ? 7.042 -7.016 0.333 1.00 81.62 96 SER A CA 1
ATOM 782 C C . SER A 1 96 ? 6.778 -8.088 1.388 1.00 81.62 96 SER A C 1
ATOM 784 O O . SER A 1 96 ? 6.030 -7.831 2.329 1.00 81.62 96 SER A O 1
ATOM 786 N N . ILE A 1 97 ? 7.424 -9.255 1.284 1.00 84.12 97 ILE A N 1
ATOM 787 C CA . ILE A 1 97 ? 7.313 -10.323 2.288 1.00 84.12 97 ILE A CA 1
ATOM 788 C C . ILE A 1 97 ? 7.894 -9.863 3.624 1.00 84.12 97 ILE A C 1
ATOM 790 O O . ILE A 1 97 ? 7.241 -10.012 4.653 1.00 84.12 97 ILE A O 1
ATOM 794 N N . PHE A 1 98 ? 9.090 -9.268 3.622 1.00 87.69 98 PHE A N 1
ATOM 795 C CA . PHE A 1 98 ? 9.724 -8.783 4.846 1.00 87.69 98 PHE A CA 1
ATOM 796 C C . PHE A 1 98 ? 8.866 -7.724 5.547 1.00 87.69 98 PHE A C 1
ATOM 798 O O . PHE A 1 98 ? 8.678 -7.775 6.762 1.00 87.69 98 PHE A O 1
ATOM 805 N N . PHE A 1 99 ? 8.287 -6.803 4.776 1.00 89.75 99 PHE A N 1
ATOM 806 C CA . PHE A 1 99 ? 7.367 -5.793 5.284 1.00 89.75 99 PHE A CA 1
ATOM 807 C C . PHE A 1 99 ? 6.103 -6.420 5.888 1.00 89.75 99 PHE A C 1
ATOM 809 O O . PHE A 1 99 ? 5.754 -6.104 7.024 1.00 89.75 99 PHE A O 1
ATOM 816 N N . LEU A 1 100 ? 5.454 -7.348 5.174 1.00 86.88 100 LEU A N 1
ATOM 817 C CA . LEU A 1 100 ? 4.278 -8.080 5.662 1.00 86.88 100 LEU A CA 1
ATOM 818 C C . LEU A 1 100 ? 4.569 -8.818 6.971 1.00 86.88 100 LEU A C 1
ATOM 820 O O . LEU A 1 100 ? 3.798 -8.703 7.920 1.00 86.88 100 LEU A O 1
ATOM 824 N N . VAL A 1 101 ? 5.698 -9.527 7.048 1.00 88.19 101 VAL A N 1
ATOM 825 C CA . VAL A 1 101 ? 6.130 -10.228 8.265 1.00 88.19 101 VAL A CA 1
ATOM 826 C C . VAL A 1 101 ? 6.391 -9.237 9.401 1.00 88.19 101 VAL A C 1
ATOM 828 O O . VAL A 1 101 ? 5.939 -9.465 10.520 1.00 88.19 101 VAL A O 1
ATOM 831 N N . GLY A 1 102 ? 7.062 -8.116 9.129 1.00 91.88 102 GLY A N 1
ATOM 832 C CA . GLY A 1 102 ? 7.318 -7.074 10.125 1.00 91.88 102 GLY A CA 1
ATOM 833 C C . GLY A 1 102 ? 6.030 -6.491 10.713 1.00 91.88 102 GLY A C 1
ATOM 834 O O . GLY A 1 102 ? 5.872 -6.443 11.934 1.00 91.88 102 GLY A O 1
ATOM 835 N N . VAL A 1 103 ? 5.075 -6.116 9.856 1.00 91.31 103 VAL A N 1
ATOM 836 C CA . VAL A 1 103 ? 3.755 -5.616 10.278 1.00 91.31 103 VAL A CA 1
ATOM 837 C C . VAL A 1 103 ? 2.993 -6.683 11.063 1.00 91.31 103 VAL A C 1
ATOM 839 O O . VAL A 1 103 ? 2.395 -6.380 12.096 1.00 91.31 103 VAL A O 1
ATOM 842 N N . ALA A 1 104 ? 3.050 -7.940 10.622 1.00 89.25 104 ALA A N 1
ATOM 843 C CA . ALA A 1 104 ? 2.399 -9.049 11.300 1.00 89.25 104 ALA A CA 1
ATOM 844 C C . ALA A 1 104 ? 2.932 -9.257 12.726 1.00 89.25 104 ALA A C 1
ATOM 846 O O . ALA A 1 104 ? 2.150 -9.369 13.671 1.00 89.25 104 ALA A O 1
ATOM 847 N N . LEU A 1 105 ? 4.257 -9.258 12.898 1.00 91.25 105 LEU A N 1
ATOM 848 C CA . LEU A 1 105 ? 4.901 -9.408 14.203 1.00 91.25 105 LEU A CA 1
ATOM 849 C C . LEU A 1 105 ? 4.566 -8.245 15.142 1.00 91.25 105 LEU A C 1
ATOM 851 O O . LEU A 1 105 ? 4.269 -8.482 16.314 1.00 91.25 105 LEU A O 1
ATOM 855 N N . LEU A 1 106 ? 4.547 -7.009 14.633 1.00 93.31 106 LEU A N 1
ATOM 856 C CA . LEU A 1 106 ? 4.122 -5.840 15.409 1.00 93.31 106 LEU A CA 1
ATOM 857 C C . LEU A 1 106 ? 2.660 -5.967 15.853 1.00 93.31 106 LEU A C 1
ATOM 859 O O . LEU A 1 106 ? 2.361 -5.776 17.031 1.00 93.31 106 LEU A O 1
ATOM 863 N N . ALA A 1 107 ? 1.757 -6.353 14.949 1.00 90.00 107 ALA A N 1
ATOM 864 C CA . ALA A 1 107 ? 0.346 -6.561 15.271 1.00 90.00 107 ALA A CA 1
ATOM 865 C C . ALA A 1 107 ? 0.143 -7.661 16.332 1.00 90.00 107 ALA A C 1
ATOM 867 O O . ALA A 1 107 ? -0.661 -7.491 17.250 1.00 90.00 107 ALA A O 1
ATOM 868 N N . ILE A 1 108 ? 0.906 -8.761 16.265 1.00 87.38 108 ILE A N 1
ATOM 869 C CA . ILE A 1 108 ? 0.895 -9.817 17.294 1.00 87.38 108 ILE A CA 1
ATOM 870 C C . ILE A 1 108 ? 1.408 -9.279 18.630 1.00 87.38 108 ILE A C 1
ATOM 872 O O . ILE A 1 108 ? 0.783 -9.522 19.662 1.00 87.38 108 ILE A O 1
ATOM 876 N N . TYR A 1 109 ? 2.522 -8.544 18.626 1.00 93.06 109 TYR A N 1
ATOM 877 C CA . TYR A 1 109 ? 3.113 -7.984 19.839 1.00 93.06 109 TYR A CA 1
ATOM 878 C C . TYR A 1 109 ? 2.147 -7.031 20.553 1.00 93.06 109 TYR A C 1
ATOM 880 O O . TYR A 1 109 ? 1.824 -7.249 21.720 1.00 93.06 109 TYR A O 1
ATOM 888 N N . PHE A 1 110 ? 1.619 -6.027 19.849 1.00 93.38 110 PHE A N 1
ATOM 889 C CA . PHE A 1 110 ? 0.655 -5.082 20.419 1.00 93.38 110 PHE A CA 1
ATOM 890 C C . PHE A 1 110 ? -0.670 -5.758 20.782 1.00 93.38 110 PHE A C 1
ATOM 892 O O . PHE A 1 110 ? -1.246 -5.467 21.831 1.00 93.38 110 PHE A O 1
ATOM 899 N N . GLY A 1 111 ? -1.126 -6.723 19.980 1.00 89.12 111 GLY A N 1
ATOM 900 C CA . GLY A 1 111 ? -2.299 -7.531 20.303 1.00 89.12 111 GLY A CA 1
ATOM 901 C C . GLY A 1 111 ? -2.150 -8.299 21.619 1.00 89.12 111 GLY A C 1
ATOM 902 O O . GLY A 1 111 ? -3.088 -8.322 22.414 1.00 89.12 111 GLY A O 1
ATOM 903 N N . ARG A 1 112 ? -0.961 -8.849 21.908 1.00 86.88 112 ARG A N 1
ATOM 904 C CA . ARG A 1 112 ? -0.654 -9.488 23.203 1.00 86.88 112 ARG A CA 1
ATOM 905 C C . ARG A 1 112 ? -0.594 -8.500 24.369 1.00 86.88 112 ARG A C 1
ATOM 907 O O . ARG A 1 112 ? -0.904 -8.892 25.488 1.00 86.88 112 ARG A O 1
ATOM 914 N N . GLN A 1 113 ? -0.259 -7.236 24.111 1.00 93.56 113 GLN A N 1
ATOM 915 C CA . GLN A 1 113 ? -0.343 -6.140 25.089 1.00 93.56 113 GLN A CA 1
ATOM 916 C C . GLN A 1 113 ? -1.783 -5.631 25.297 1.00 93.56 113 GLN A C 1
ATOM 918 O O . GLN A 1 113 ? -2.002 -4.669 26.026 1.00 93.56 113 GLN A O 1
ATOM 923 N N . GLY A 1 114 ? -2.778 -6.261 24.660 1.00 90.50 114 GLY A N 1
ATOM 924 C CA . GLY A 1 114 ? -4.193 -5.947 24.844 1.00 90.50 114 GLY A CA 1
ATOM 925 C C . GLY A 1 114 ? -4.773 -4.975 23.821 1.00 90.50 114 GLY A C 1
ATOM 926 O O . GLY A 1 114 ? -5.930 -4.590 23.969 1.00 90.50 114 GLY A O 1
ATOM 927 N N . TRP A 1 115 ? -4.027 -4.602 22.774 1.00 91.25 115 TRP A N 1
ATOM 928 C CA . TRP A 1 115 ? -4.554 -3.745 21.709 1.00 91.25 115 TRP A CA 1
ATOM 929 C C . TRP A 1 115 ? -5.627 -4.482 20.897 1.00 91.25 115 TRP A C 1
ATOM 931 O O . TRP A 1 115 ? -5.464 -5.644 20.501 1.00 91.25 115 TRP A O 1
ATOM 941 N N . ARG A 1 116 ? -6.741 -3.796 20.637 1.00 89.88 116 ARG A N 1
ATOM 942 C CA . ARG A 1 116 ? -7.914 -4.334 19.940 1.00 89.88 116 ARG A CA 1
ATOM 943 C C . ARG A 1 116 ? -8.347 -3.373 18.840 1.00 89.88 116 ARG A C 1
ATOM 945 O O . ARG A 1 116 ? -8.261 -2.164 19.013 1.00 89.88 116 ARG A O 1
ATOM 952 N N . ILE A 1 117 ? -8.814 -3.932 17.730 1.00 84.06 117 ILE A N 1
ATOM 953 C CA . ILE A 1 117 ? -9.566 -3.219 16.698 1.00 84.06 117 ILE A CA 1
ATOM 954 C C . ILE A 1 117 ? -10.969 -3.795 16.796 1.00 84.06 117 ILE A C 1
ATOM 956 O O . ILE A 1 117 ? -11.170 -4.946 16.417 1.00 84.06 117 ILE A O 1
ATOM 960 N N . GLU A 1 118 ? -11.904 -3.065 17.398 1.00 86.88 118 GLU A N 1
ATOM 961 C CA . GLU A 1 118 ? -13.226 -3.606 17.720 1.00 86.88 118 GLU A CA 1
ATOM 962 C C . GLU A 1 118 ? -13.888 -4.279 16.502 1.00 86.88 118 GLU A C 1
ATOM 964 O O . GLU A 1 118 ? -13.927 -3.680 15.425 1.00 86.88 118 GLU A O 1
ATOM 969 N N . PRO A 1 119 ? -14.394 -5.526 16.628 1.00 80.44 119 PRO A N 1
ATOM 970 C CA . PRO A 1 119 ? -14.494 -6.370 17.831 1.00 80.44 119 PRO A CA 1
ATOM 971 C C . PRO A 1 119 ? -13.328 -7.369 18.049 1.00 80.44 119 PRO A C 1
ATOM 973 O O . PRO A 1 119 ? -13.408 -8.224 18.933 1.00 80.44 119 PRO A O 1
ATOM 976 N N . PHE A 1 120 ? -12.245 -7.314 17.272 1.00 84.12 120 PHE A N 1
ATOM 977 C CA . PHE A 1 120 ? -11.202 -8.345 17.249 1.00 84.12 120 PHE A CA 1
ATOM 978 C C . PHE A 1 120 ? -9.877 -7.913 17.915 1.00 84.12 120 PHE A C 1
ATOM 980 O O . PHE A 1 120 ? -9.370 -6.809 17.704 1.00 84.12 120 PHE A O 1
ATOM 987 N N . PRO A 1 121 ? -9.235 -8.801 18.694 1.00 87.81 121 PRO A N 1
ATOM 988 C CA . PRO A 1 121 ? -7.846 -8.620 19.110 1.00 87.81 121 PRO A CA 1
ATOM 989 C C . PRO A 1 121 ? -6.900 -8.429 17.918 1.00 87.81 121 PRO A C 1
ATOM 991 O O . PRO A 1 121 ? -6.919 -9.223 16.975 1.00 87.81 121 PRO A O 1
ATOM 994 N N . LEU A 1 122 ? -6.012 -7.431 17.996 1.00 89.88 122 LEU A N 1
ATOM 995 C CA . LEU A 1 122 ? -5.084 -7.073 16.912 1.00 89.88 122 LEU A CA 1
ATOM 996 C C . LEU A 1 122 ? -4.163 -8.240 16.501 1.00 89.88 122 LEU A C 1
ATOM 998 O O . LEU A 1 122 ? -3.762 -8.351 15.344 1.00 89.88 122 LEU A O 1
ATOM 1002 N N . GLN A 1 123 ? -3.890 -9.168 17.421 1.00 84.94 123 GLN A N 1
ATOM 1003 C CA . GLN A 1 123 ? -3.087 -10.362 17.149 1.00 84.94 123 GLN A CA 1
ATOM 1004 C C . GLN A 1 123 ? -3.664 -11.247 16.033 1.00 84.94 123 GLN A C 1
ATOM 1006 O O . GLN A 1 123 ? -2.894 -11.861 15.300 1.00 84.94 123 GLN A O 1
ATOM 1011 N N . TYR A 1 124 ? -4.992 -11.286 15.859 1.00 88.06 124 TYR A N 1
ATOM 1012 C CA . TYR A 1 124 ? -5.613 -12.063 14.783 1.00 88.06 124 TYR A CA 1
ATOM 1013 C C . TYR A 1 124 ? -5.313 -11.471 13.407 1.00 88.06 124 TYR A C 1
ATOM 1015 O O . TYR A 1 124 ? -5.082 -12.220 12.460 1.00 88.06 124 TYR A O 1
ATOM 1023 N N . LEU A 1 125 ? -5.235 -10.141 13.312 1.00 88.00 125 LEU A N 1
ATOM 1024 C CA . LEU A 1 125 ? -4.800 -9.464 12.094 1.00 88.00 125 LEU A CA 1
ATOM 1025 C C . LEU A 1 125 ? -3.338 -9.805 11.777 1.00 88.00 125 LEU A C 1
ATOM 1027 O O . LEU A 1 125 ? -2.990 -10.074 10.631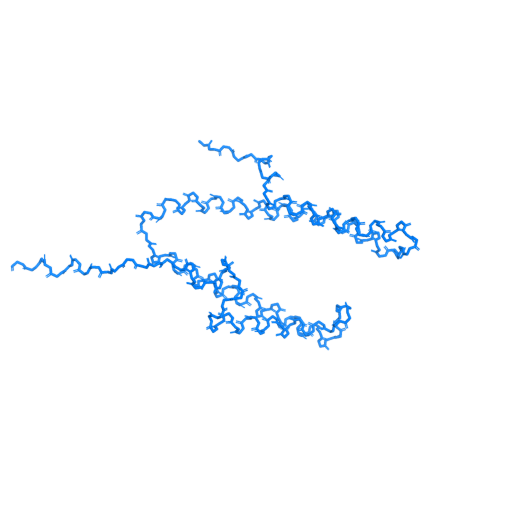 1.00 88.00 125 LEU A O 1
ATOM 1031 N N . GLY A 1 126 ? -2.491 -9.875 12.806 1.00 87.19 126 GLY A N 1
ATOM 1032 C CA . GLY A 1 126 ? -1.114 -10.327 12.646 1.00 87.19 126 GLY A CA 1
ATOM 1033 C C . GLY A 1 126 ? -1.006 -11.780 12.169 1.00 87.19 126 GLY A C 1
ATOM 1034 O O . GLY A 1 126 ? -0.243 -12.063 11.248 1.00 87.19 126 GLY A O 1
ATOM 1035 N N . TYR A 1 127 ? -1.810 -12.704 12.705 1.00 87.31 127 TYR A N 1
ATOM 1036 C CA . TYR A 1 127 ? -1.857 -14.082 12.197 1.00 87.31 127 TYR A CA 1
ATOM 1037 C C . TYR A 1 127 ? -2.329 -14.157 10.741 1.00 87.31 127 TYR A C 1
ATOM 1039 O O . TYR A 1 127 ? -1.772 -14.928 9.961 1.00 87.31 127 TYR A O 1
ATOM 1047 N N . LEU A 1 128 ? -3.303 -13.329 10.355 1.00 87.50 128 LEU A N 1
ATOM 1048 C CA . LEU A 1 128 ? -3.758 -13.234 8.970 1.00 87.50 128 LEU A CA 1
ATOM 1049 C C . LEU A 1 128 ? -2.628 -12.765 8.041 1.00 87.50 128 LEU A C 1
ATOM 1051 O O . LEU A 1 128 ? -2.402 -13.377 7.000 1.00 87.50 128 LEU A O 1
ATOM 1055 N N . PHE A 1 129 ? -1.879 -11.729 8.426 1.00 85.94 129 PHE A N 1
ATOM 1056 C CA . PHE A 1 129 ? -0.740 -11.256 7.636 1.00 85.94 129 PHE A CA 1
ATOM 1057 C C . PHE A 1 129 ? 0.389 -12.284 7.536 1.00 85.94 129 PHE A C 1
ATOM 1059 O O . PHE A 1 129 ? 0.969 -12.423 6.460 1.00 85.94 129 PHE A O 1
ATOM 1066 N N . LEU A 1 130 ? 0.669 -13.048 8.600 1.00 87.19 130 LEU A N 1
ATOM 1067 C CA . LEU A 1 130 ? 1.611 -14.169 8.518 1.00 87.19 130 LEU A CA 1
ATOM 1068 C C . LEU A 1 130 ? 1.136 -15.226 7.522 1.00 87.19 130 LEU A C 1
ATOM 1070 O O . LEU A 1 130 ? 1.929 -15.674 6.702 1.00 87.19 130 LEU A O 1
ATOM 1074 N N . LEU A 1 131 ? -0.147 -15.588 7.551 1.00 86.06 131 LEU A N 1
ATOM 1075 C CA . LEU A 1 131 ? -0.708 -16.574 6.631 1.00 86.06 131 LEU A CA 1
ATOM 1076 C C . LEU A 1 131 ? -0.607 -16.111 5.169 1.00 86.06 131 LEU A C 1
ATOM 1078 O O . LEU A 1 131 ? -0.195 -16.886 4.307 1.00 86.06 131 LEU A O 1
ATOM 1082 N N . VAL A 1 132 ? -0.899 -14.835 4.902 1.00 83.75 132 VAL A N 1
ATOM 1083 C CA . VAL A 1 132 ? -0.724 -14.212 3.579 1.00 83.75 132 VAL A CA 1
ATOM 1084 C C . VAL A 1 132 ? 0.747 -14.229 3.149 1.00 83.75 132 VAL A C 1
ATOM 1086 O O . VAL A 1 132 ? 1.051 -14.604 2.018 1.00 83.75 132 VAL A O 1
ATOM 1089 N N . ALA A 1 133 ? 1.676 -13.886 4.044 1.00 83.38 133 ALA A N 1
ATOM 1090 C CA . ALA A 1 133 ? 3.109 -13.920 3.754 1.00 83.38 133 ALA A CA 1
ATOM 1091 C C . ALA A 1 133 ? 3.612 -15.346 3.465 1.00 83.38 133 ALA A C 1
ATOM 1093 O O . ALA A 1 133 ? 4.358 -15.553 2.508 1.00 83.38 133 ALA A O 1
ATOM 1094 N N . SER A 1 134 ? 3.176 -16.340 4.248 1.00 80.62 134 SER A N 1
ATOM 1095 C CA . SER A 1 134 ? 3.510 -17.753 4.040 1.00 80.62 134 SER A CA 1
ATOM 1096 C C . SER A 1 134 ? 2.973 -18.274 2.709 1.00 80.62 134 SER A C 1
ATOM 1098 O O . SER A 1 134 ? 3.701 -18.941 1.982 1.00 80.62 134 SER A O 1
ATOM 1100 N N . ALA A 1 135 ? 1.737 -17.934 2.344 1.00 80.25 135 ALA A N 1
ATOM 1101 C CA . ALA A 1 135 ? 1.180 -18.300 1.046 1.00 80.25 135 ALA A CA 1
ATOM 1102 C C . ALA A 1 135 ? 1.933 -17.620 -0.118 1.00 80.25 135 ALA A C 1
ATOM 1104 O O . ALA A 1 135 ? 2.228 -18.280 -1.116 1.00 80.25 135 ALA A O 1
ATOM 1105 N N . GLY A 1 136 ? 2.351 -16.358 0.044 1.00 73.50 136 GLY A N 1
ATOM 1106 C CA . GLY A 1 136 ? 3.205 -15.660 -0.922 1.00 73.50 136 GLY A CA 1
ATOM 1107 C C . GLY A 1 136 ? 4.592 -16.296 -1.106 1.00 73.50 136 GLY A C 1
ATOM 1108 O O . GLY A 1 136 ? 5.103 -16.326 -2.222 1.00 73.50 136 GLY A O 1
ATOM 1109 N N . LEU A 1 137 ? 5.182 -16.868 -0.048 1.00 77.06 137 LEU A N 1
ATOM 1110 C CA . LEU A 1 137 ? 6.445 -17.620 -0.127 1.00 77.06 137 LEU A CA 1
ATOM 1111 C C . LEU A 1 137 ? 6.313 -18.929 -0.917 1.00 77.06 137 LEU A C 1
ATOM 1113 O O . LEU A 1 137 ? 7.247 -19.315 -1.614 1.00 77.06 137 LEU A O 1
ATOM 1117 N N . VAL A 1 138 ? 5.158 -19.594 -0.827 1.00 75.75 138 VAL A N 1
ATOM 1118 C CA . VAL A 1 138 ? 4.858 -20.836 -1.565 1.00 75.75 138 VAL A CA 1
ATOM 1119 C C . VAL A 1 138 ? 4.462 -20.548 -3.025 1.00 75.75 138 VAL A C 1
ATOM 1121 O O . VAL A 1 138 ? 4.269 -21.467 -3.815 1.00 75.75 138 VAL A O 1
ATOM 1124 N N . GLY A 1 139 ? 4.370 -19.273 -3.418 1.00 65.25 139 GLY A N 1
ATOM 1125 C CA . GLY A 1 139 ? 3.990 -18.870 -4.773 1.00 65.25 139 GLY A CA 1
ATOM 1126 C C . GLY A 1 139 ? 2.484 -18.933 -5.031 1.00 65.25 139 GLY A C 1
ATOM 1127 O O . GLY A 1 139 ? 2.056 -18.914 -6.183 1.00 65.25 139 GLY A O 1
ATOM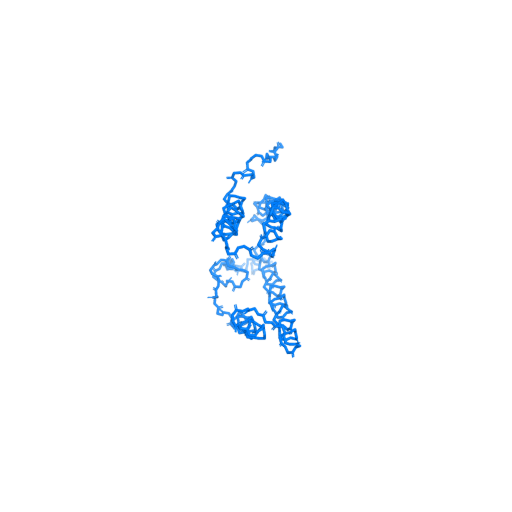 1128 N N . ILE A 1 140 ? 1.662 -18.995 -3.976 1.00 72.25 140 ILE A N 1
ATOM 1129 C CA . ILE A 1 140 ? 0.211 -18.867 -4.113 1.00 72.25 140 ILE A CA 1
ATOM 1130 C C . ILE A 1 140 ? -0.092 -17.405 -4.436 1.00 72.25 140 ILE A C 1
ATOM 1132 O O . ILE A 1 140 ? 0.211 -16.502 -3.654 1.00 72.25 140 ILE A O 1
ATOM 1136 N N . ASN A 1 141 ? -0.694 -17.170 -5.600 1.00 68.12 141 ASN A N 1
ATOM 1137 C CA . ASN A 1 141 ? -1.032 -15.829 -6.046 1.00 68.12 141 ASN A CA 1
ATOM 1138 C C . ASN A 1 141 ? -2.273 -15.308 -5.305 1.00 68.12 141 ASN A C 1
ATOM 1140 O O . ASN A 1 141 ? -3.402 -15.688 -5.608 1.00 68.12 141 ASN A O 1
ATOM 1144 N N . ILE A 1 142 ? -2.049 -14.441 -4.319 1.00 68.56 142 ILE A N 1
ATOM 1145 C CA . ILE A 1 142 ? -3.111 -13.800 -3.527 1.00 68.56 142 ILE A CA 1
ATOM 1146 C C . ILE A 1 142 ? -3.548 -12.475 -4.177 1.00 68.56 142 ILE A C 1
ATOM 1148 O O . ILE A 1 142 ? -4.663 -12.010 -3.947 1.00 68.56 142 ILE A O 1
ATOM 1152 N N . TRP A 1 143 ? -2.692 -11.870 -5.011 1.00 70.31 143 TRP A N 1
ATOM 1153 C CA . TRP A 1 143 ? -2.911 -10.553 -5.607 1.00 70.31 143 TRP A CA 1
ATOM 1154 C C . TRP A 1 143 ? -2.507 -10.552 -7.080 1.00 70.31 143 TRP A C 1
ATOM 1156 O O . TRP A 1 143 ? -1.326 -10.455 -7.411 1.00 70.31 143 TRP A O 1
ATOM 1166 N N . LYS A 1 144 ? -3.509 -10.610 -7.963 1.00 66.00 144 LYS A N 1
ATOM 1167 C CA . LYS A 1 144 ? -3.301 -10.516 -9.410 1.00 66.00 144 LYS A CA 1
ATOM 1168 C C . LYS A 1 144 ? -2.608 -9.191 -9.748 1.00 66.00 144 LYS A C 1
ATOM 1170 O O . LYS A 1 144 ? -3.107 -8.134 -9.361 1.00 66.00 144 LYS A O 1
ATOM 1175 N N . SER A 1 145 ? -1.468 -9.271 -10.431 1.00 66.44 145 SER A N 1
ATOM 1176 C CA . SER A 1 145 ? -0.575 -8.143 -10.747 1.00 66.44 145 SER A CA 1
ATOM 1177 C C . SER A 1 145 ? 0.067 -7.435 -9.548 1.00 66.44 145 SER A C 1
ATOM 1179 O O . SER A 1 145 ? 0.493 -6.283 -9.642 1.00 66.44 145 SER A O 1
ATOM 1181 N N . GLY A 1 146 ? 0.142 -8.111 -8.400 1.00 67.81 146 GLY A N 1
ATOM 1182 C CA . GLY A 1 146 ? 0.914 -7.656 -7.249 1.00 67.81 146 GLY A CA 1
ATOM 1183 C C . GLY A 1 146 ? 2.388 -8.083 -7.313 1.00 67.81 146 GLY A C 1
ATOM 1184 O O . GLY A 1 146 ? 2.768 -8.917 -8.130 1.00 67.81 146 GLY A O 1
ATOM 1185 N N . PRO A 1 147 ? 3.232 -7.597 -6.386 1.00 63.88 147 PRO A N 1
ATOM 1186 C CA . PRO A 1 147 ? 4.663 -7.938 -6.322 1.00 63.88 147 PRO A CA 1
ATOM 1187 C C . PRO A 1 147 ? 4.955 -9.431 -6.050 1.00 63.88 147 PRO A C 1
ATOM 1189 O O . PRO A 1 147 ? 6.097 -9.880 -6.149 1.00 63.88 147 PRO A O 1
ATOM 1192 N N . LEU A 1 148 ? 3.928 -10.209 -5.690 1.00 63.62 148 LEU A N 1
ATOM 1193 C CA . LEU A 1 148 ? 3.992 -11.655 -5.461 1.00 63.62 148 LEU A CA 1
ATOM 1194 C C . LEU A 1 148 ? 3.472 -12.478 -6.655 1.00 63.62 148 LEU A C 1
ATOM 1196 O O . LEU A 1 148 ? 3.511 -13.705 -6.588 1.00 63.62 148 LEU A O 1
ATOM 1200 N N . ASP A 1 149 ? 2.983 -11.843 -7.725 1.00 71.19 149 ASP A N 1
ATOM 1201 C CA . ASP A 1 149 ? 2.445 -12.550 -8.887 1.00 71.19 149 ASP A CA 1
ATOM 1202 C C . ASP A 1 149 ? 3.578 -13.117 -9.754 1.00 71.19 149 ASP A C 1
ATOM 1204 O O . ASP A 1 149 ? 4.408 -12.380 -10.284 1.00 71.19 149 ASP A O 1
ATOM 1208 N N . LEU A 1 150 ? 3.604 -14.442 -9.889 1.00 66.31 150 LEU A N 1
ATOM 1209 C CA . LEU A 1 150 ? 4.539 -15.169 -10.749 1.00 66.31 150 LEU A CA 1
ATOM 1210 C C . LEU A 1 150 ? 4.155 -15.098 -12.234 1.00 66.31 150 LEU A C 1
ATOM 1212 O O . LEU A 1 150 ? 5.009 -15.274 -13.094 1.00 66.31 150 LEU A O 1
ATOM 1216 N N . ASN A 1 151 ? 2.881 -14.857 -12.561 1.00 66.56 151 ASN A N 1
ATOM 1217 C CA . ASN A 1 151 ? 2.403 -14.901 -13.949 1.00 66.56 151 ASN A CA 1
ATOM 1218 C C . ASN A 1 151 ? 2.830 -13.684 -14.761 1.00 66.56 151 ASN A C 1
ATOM 1220 O O . ASN A 1 151 ? 2.856 -13.742 -15.987 1.00 66.56 151 ASN A O 1
ATOM 1224 N N . ASP A 1 152 ? 3.141 -12.584 -14.082 1.00 66.19 152 ASP A N 1
ATOM 1225 C CA . ASP A 1 152 ? 3.608 -11.386 -14.756 1.00 66.19 152 ASP A CA 1
ATOM 1226 C C . ASP A 1 152 ? 5.108 -11.467 -15.068 1.00 66.19 152 ASP A C 1
ATOM 1228 O O . ASP A 1 152 ? 5.620 -10.540 -15.704 1.00 66.19 152 ASP A O 1
ATOM 1232 N N . ASP A 1 153 ? 5.847 -12.466 -14.557 1.00 69.38 153 ASP A N 1
ATOM 1233 C CA . ASP A 1 153 ? 7.300 -12.553 -14.731 1.00 69.38 153 ASP A CA 1
ATOM 1234 C C . ASP A 1 153 ? 7.651 -12.639 -16.229 1.00 69.38 153 ASP A C 1
ATOM 1236 O O . ASP A 1 153 ? 7.021 -13.389 -16.979 1.00 69.38 153 ASP A O 1
ATOM 1240 N N . PRO A 1 154 ? 8.616 -11.831 -16.713 1.00 65.25 154 PRO A N 1
ATOM 1241 C CA . PRO A 1 154 ? 8.950 -11.803 -18.127 1.00 65.25 154 PRO A CA 1
ATOM 1242 C C . PRO A 1 154 ? 9.467 -13.174 -18.566 1.00 65.25 154 PRO A C 1
ATOM 1244 O O . PRO A 1 154 ? 10.454 -13.681 -18.033 1.00 65.25 154 PRO A O 1
ATOM 1247 N N . VAL A 1 155 ? 8.807 -13.758 -19.567 1.00 65.75 155 VAL A N 1
ATOM 1248 C CA . VAL A 1 155 ? 9.276 -14.980 -20.222 1.00 65.75 155 VAL A CA 1
ATOM 1249 C C . VAL A 1 155 ? 10.600 -14.653 -20.907 1.00 65.75 155 VAL A C 1
ATOM 1251 O O . VAL A 1 155 ? 10.641 -13.833 -21.827 1.00 65.75 155 VAL A O 1
ATOM 1254 N N . LEU A 1 156 ? 11.689 -15.256 -20.429 1.00 59.88 156 LEU A N 1
ATOM 1255 C CA . LEU A 1 156 ? 12.986 -15.127 -21.080 1.00 59.88 156 LEU A CA 1
ATOM 1256 C C . LEU A 1 156 ? 12.895 -15.759 -22.477 1.00 59.88 156 LEU A C 1
ATOM 1258 O O . LEU A 1 156 ? 12.370 -16.871 -22.598 1.00 59.88 156 LEU A O 1
ATOM 1262 N N . PRO A 1 157 ? 13.380 -15.085 -23.535 1.00 59.50 157 PRO A N 1
ATOM 1263 C CA . PRO A 1 157 ? 13.575 -15.760 -24.807 1.00 59.50 157 PRO A CA 1
ATOM 1264 C C . PRO A 1 157 ? 14.551 -16.928 -24.595 1.00 59.50 157 PRO A C 1
ATOM 1266 O O . PRO A 1 157 ? 15.432 -16.826 -23.734 1.00 59.50 157 PRO A O 1
ATOM 1269 N N . PRO A 1 158 ? 14.402 -18.037 -25.339 1.00 58.78 158 PRO A N 1
ATOM 1270 C CA . PRO A 1 158 ? 15.378 -19.114 -25.287 1.00 58.78 158 PRO A CA 1
ATOM 1271 C C . PRO A 1 158 ? 16.765 -18.526 -25.552 1.00 58.78 158 PRO A C 1
ATOM 1273 O O . PRO A 1 158 ? 16.947 -17.757 -26.499 1.00 58.78 158 PRO A O 1
ATOM 1276 N N . VAL A 1 159 ? 17.718 -18.852 -24.679 1.00 57.16 159 VAL A N 1
ATOM 1277 C CA . VAL A 1 159 ? 19.134 -18.578 -24.913 1.00 57.16 159 VAL A CA 1
ATOM 1278 C C . VAL A 1 159 ? 19.510 -19.450 -26.103 1.00 57.16 159 VAL A C 1
ATOM 1280 O O . VAL A 1 159 ? 19.717 -20.650 -25.958 1.00 57.16 159 VAL A O 1
ATOM 1283 N N . PHE A 1 160 ? 19.463 -18.888 -27.308 1.00 55.12 160 PHE A N 1
ATOM 1284 C CA . PHE A 1 160 ? 20.145 -19.503 -28.431 1.00 55.12 160 PHE A CA 1
ATOM 1285 C C . PHE A 1 160 ? 21.628 -19.335 -28.123 1.00 55.12 160 PHE A C 1
ATOM 1287 O O . PHE A 1 160 ? 22.118 -18.205 -28.070 1.00 55.12 160 PHE A O 1
ATOM 1294 N N . ASP A 1 161 ? 22.306 -20.443 -27.835 1.00 53.91 161 ASP A N 1
ATOM 1295 C CA . ASP A 1 161 ? 23.759 -20.505 -27.729 1.00 53.91 161 ASP A CA 1
ATOM 1296 C C . ASP A 1 161 ? 24.354 -20.210 -29.115 1.00 53.91 161 ASP A C 1
ATOM 1298 O O . ASP A 1 161 ? 24.800 -21.088 -29.843 1.00 53.91 161 ASP A O 1
ATOM 1302 N N . GLU A 1 162 ? 24.322 -18.945 -29.527 1.00 52.91 162 GLU A N 1
ATOM 1303 C CA . GLU A 1 162 ? 24.819 -18.466 -30.822 1.00 52.91 162 GLU A CA 1
ATOM 1304 C C . GLU A 1 162 ? 26.358 -18.321 -30.820 1.00 52.91 162 GLU A C 1
ATOM 1306 O O . GLU A 1 162 ? 26.927 -17.521 -31.556 1.00 52.91 162 GLU A O 1
ATOM 1311 N N . TYR A 1 163 ? 27.051 -19.097 -29.976 1.00 53.28 163 TYR A N 1
ATOM 1312 C CA . TYR A 1 163 ? 28.508 -19.058 -29.803 1.00 53.28 163 TYR A CA 1
ATOM 1313 C C . TYR A 1 163 ? 29.185 -20.432 -29.946 1.00 53.28 163 TYR A C 1
ATOM 1315 O O . TYR A 1 163 ? 30.286 -20.610 -29.433 1.00 53.28 163 TYR A O 1
ATOM 1323 N N . GLU A 1 164 ? 28.568 -21.392 -30.645 1.00 54.88 164 GLU A N 1
ATOM 1324 C CA . GLU A 1 164 ? 29.209 -22.686 -30.960 1.00 54.88 164 GLU A CA 1
ATOM 1325 C C . GLU A 1 164 ? 29.684 -22.822 -32.425 1.00 54.88 164 GLU A C 1
ATOM 1327 O O . GLU A 1 164 ? 30.253 -23.842 -32.793 1.00 54.88 164 GLU A O 1
ATOM 1332 N N . GLU A 1 165 ? 29.550 -21.784 -33.263 1.00 54.97 165 GLU A N 1
ATOM 1333 C CA . GLU A 1 165 ? 30.098 -21.768 -34.634 1.00 54.97 165 GLU A CA 1
ATOM 1334 C C . GLU A 1 165 ? 31.000 -20.552 -34.868 1.00 54.97 165 GLU A C 1
ATOM 1336 O O . GLU A 1 165 ? 30.658 -19.631 -35.602 1.00 54.97 165 GLU A O 1
ATOM 1341 N N . LEU A 1 166 ? 32.167 -20.527 -34.227 1.00 54.56 166 LEU A N 1
ATOM 1342 C CA . LEU A 1 166 ? 33.320 -19.736 -34.677 1.00 54.56 166 LEU A CA 1
ATOM 1343 C C . LEU A 1 166 ? 34.604 -20.335 -34.082 1.00 54.56 166 LEU A C 1
ATOM 1345 O O . LEU A 1 166 ? 35.405 -19.637 -33.466 1.00 54.56 166 LEU A O 1
ATOM 1349 N N . ASP A 1 167 ? 34.789 -21.644 -34.271 1.00 48.78 167 ASP A N 1
ATOM 1350 C CA . ASP A 1 167 ? 36.119 -22.256 -34.224 1.00 48.78 167 ASP A CA 1
ATOM 1351 C C . ASP A 1 167 ? 36.505 -22.591 -35.683 1.00 48.78 167 ASP A C 1
ATOM 1353 O O . ASP A 1 167 ? 35.793 -23.373 -36.323 1.00 48.78 167 ASP A O 1
ATOM 1357 N N . PRO A 1 168 ? 37.508 -21.906 -36.269 1.00 62.22 168 PRO A N 1
ATOM 1358 C CA . PRO A 1 168 ? 37.916 -22.080 -37.665 1.00 62.22 168 PRO A CA 1
ATOM 1359 C C . PRO A 1 168 ? 38.653 -23.397 -37.949 1.00 62.22 168 PRO A C 1
ATOM 1361 O O . PRO A 1 168 ? 39.362 -23.908 -37.052 1.00 62.22 168 PRO A O 1
#

Sequence (168 aa):
MNQFSFWKYLFSPQALLIHFLCLAVGGIFTYEFLSGKGDPEAVMAILFAVGAWPIMLGLSLWSFKHDHKMAVTEAKQRMREPEKLLRERELQRKISIFFLVGVALLAIYFGRQGWRIEPFPLQYLGYLFLLVASAGLVGINIWKSGPLDLNDDPVLPPVFDEYEELDP

Secondary structure (DSSP, 8-state):
-----HHHHHTSHHHHHHHHHHHHHHHHHHHHIIIII--HHHHHHHHHHHHHHHHHHHHHHHHHHHHHHHHHHHHHHTTT-HHHHHHHHHHHHHHHHHHHHHHHHHHHHHHHTT-EETTEEHHHHHHHHHHHHHHHHTT--SSTTSTT-STTS--PPP---TTSS---